Protein AF-A0AA97AMV4-F1 (afdb_monomer)

Secondary structure (DSSP, 8-state):
---TTGGGEEEEEETTEEEEEEPTT-HHHHHHTHHHHHHHHHHH-GGGGG--EEEEEETTEEEEEEHHHHHHS--

Nearest PDB structures (foldseek):
  3pea-assembly2_F  TM=6.240E-01  e=5.040E-01  Bacillus anthracis str. 'Ames Ancestor'
  3pea-assembly2_E  TM=6.243E-01  e=5.384E-01  Bacillus anthracis str. 'Ames Ancestor'
  3gkb-assembly1_A  TM=5.661E-01  e=1.449E+00  Streptomyces avermitilis
  5wyb-assembly1_B  TM=6.058E-01  e=2.458E+00  Pseudomonas aeruginosa PA14
  2ppy-assembly1_A  TM=5.666E-01  e=2.301E+00  Geobacillus kaustophilus HTA426

pLDDT: mean 79.69, std 11.83, range [38.56, 91.12]

Organism: NCBI:txid3060204

Mean predicted aligned error: 6.09 Å

Sequence (75 aa):
MDNAILENVDVRIDNSTIVIAPKRGHTGSAAHNLKQIIQAVQSTYPVAEQCDQVRLLVAGEYIEMPIQSVLQQIA

Foldseek 3Di:
DPVVVCVQWDWDADPLEIEIEGDPPCQVPCVVCVLVNLVVCCVVPVSNVSHQWYWYQHPNDTDIDGNCVSNPPPD

Structure (mmCIF, N/CA/C/O backbone):
data_AF-A0AA97AMV4-F1
#
_entry.id   AF-A0AA97A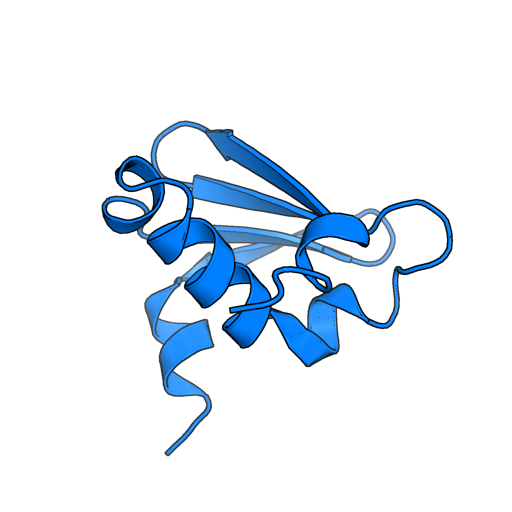MV4-F1
#
loop_
_atom_site.group_PDB
_atom_site.id
_atom_site.type_symbol
_atom_site.label_atom_id
_atom_site.label_alt_id
_atom_site.label_comp_id
_atom_site.label_asym_id
_atom_site.label_entity_id
_atom_site.label_seq_id
_atom_site.pdbx_PDB_ins_code
_atom_site.Cartn_x
_atom_site.Cartn_y
_atom_site.Cartn_z
_atom_site.occupancy
_atom_site.B_iso_or_equiv
_atom_site.auth_seq_id
_atom_site.auth_comp_id
_atom_site.auth_asym_id
_atom_site.auth_atom_id
_atom_site.pdbx_PDB_model_num
ATOM 1 N N . MET A 1 1 ? 8.650 15.448 9.875 1.00 48.62 1 MET A N 1
ATOM 2 C CA . MET A 1 1 ? 9.005 14.251 9.089 1.00 48.62 1 MET A CA 1
ATOM 3 C C . MET A 1 1 ? 8.795 14.617 7.633 1.00 48.62 1 MET A C 1
ATOM 5 O O . MET A 1 1 ? 7.673 14.950 7.276 1.00 48.62 1 MET A O 1
ATOM 9 N N . ASP A 1 2 ? 9.865 14.668 6.843 1.00 50.81 2 ASP A N 1
ATOM 10 C CA . ASP A 1 2 ? 9.813 14.952 5.407 1.00 50.81 2 ASP A CA 1
ATOM 11 C C . ASP A 1 2 ? 9.195 13.760 4.663 1.00 50.81 2 ASP A C 1
ATOM 13 O O . ASP A 1 2 ? 9.825 12.715 4.510 1.00 50.81 2 ASP A O 1
ATOM 17 N N . ASN A 1 3 ? 7.953 13.895 4.193 1.00 58.50 3 ASN A N 1
ATOM 18 C CA . ASN A 1 3 ? 7.255 12.851 3.431 1.00 58.50 3 ASN A CA 1
ATOM 19 C C . ASN A 1 3 ? 7.665 12.835 1.943 1.00 58.50 3 ASN A C 1
ATOM 21 O O . ASN A 1 3 ? 6.839 12.573 1.070 1.00 58.50 3 ASN A O 1
ATOM 25 N N . ALA A 1 4 ? 8.951 13.054 1.644 1.00 63.28 4 ALA A N 1
ATOM 26 C CA . ALA A 1 4 ? 9.495 13.062 0.279 1.00 63.28 4 ALA A CA 1
ATOM 27 C C . ALA A 1 4 ? 9.242 11.743 -0.482 1.00 63.28 4 ALA A C 1
ATOM 29 O O . ALA A 1 4 ? 9.255 11.679 -1.710 1.00 63.28 4 ALA A O 1
ATOM 30 N N . ILE A 1 5 ? 8.969 10.657 0.243 1.00 72.38 5 ILE A N 1
ATOM 31 C CA . ILE A 1 5 ? 8.655 9.360 -0.350 1.00 72.38 5 ILE A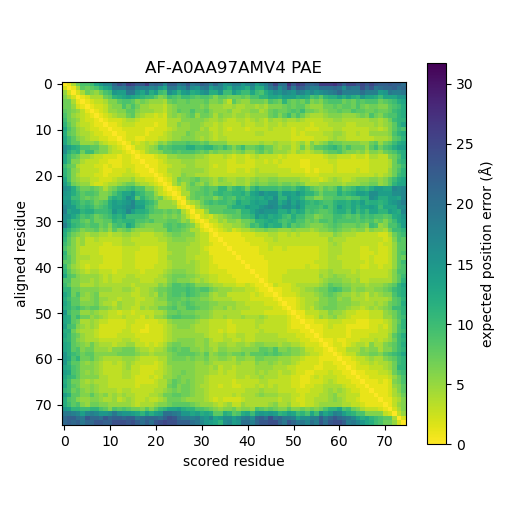 CA 1
ATOM 32 C C . ILE A 1 5 ? 7.253 9.295 -0.962 1.00 72.38 5 ILE A C 1
ATOM 34 O O . ILE A 1 5 ? 7.073 8.646 -1.992 1.00 72.38 5 ILE A O 1
ATOM 38 N N . LEU A 1 6 ? 6.285 10.017 -0.383 1.00 74.88 6 LEU A N 1
ATOM 39 C CA . LEU A 1 6 ? 4.928 10.130 -0.921 1.00 74.88 6 LEU A CA 1
ATOM 40 C C . LEU A 1 6 ? 4.897 10.992 -2.186 1.00 74.88 6 LEU A C 1
ATOM 42 O O . LEU A 1 6 ? 3.992 10.859 -2.999 1.00 74.88 6 LEU A O 1
ATOM 46 N N . GLU A 1 7 ? 5.904 11.837 -2.410 1.00 78.44 7 GLU A N 1
ATOM 47 C CA . GLU A 1 7 ? 5.993 12.636 -3.634 1.00 78.44 7 GLU A CA 1
ATOM 48 C C . GLU A 1 7 ? 6.231 11.773 -4.880 1.00 78.44 7 GLU A C 1
ATOM 50 O O . GLU A 1 7 ? 5.834 12.171 -5.976 1.00 78.44 7 GLU A O 1
ATOM 55 N N . ASN A 1 8 ? 6.791 10.570 -4.715 1.00 79.12 8 ASN A N 1
ATOM 56 C CA . ASN A 1 8 ? 7.158 9.653 -5.800 1.00 79.12 8 ASN A CA 1
ATOM 57 C C . ASN A 1 8 ? 6.093 8.585 -6.109 1.00 79.12 8 ASN A C 1
ATOM 59 O O . ASN A 1 8 ? 6.255 7.798 -7.048 1.00 79.12 8 ASN A O 1
ATOM 63 N N . VAL A 1 9 ? 5.010 8.537 -5.334 1.00 83.69 9 VAL A N 1
ATOM 64 C CA . VAL A 1 9 ? 3.929 7.556 -5.482 1.00 83.69 9 VAL A CA 1
ATOM 65 C C . VAL A 1 9 ? 2.570 8.245 -5.439 1.00 83.69 9 VAL A C 1
ATOM 67 O O . VAL A 1 9 ? 2.398 9.279 -4.807 1.00 83.69 9 VAL A O 1
ATOM 70 N N . ASP A 1 10 ? 1.598 7.673 -6.126 1.00 87.00 10 ASP A N 1
ATOM 71 C CA . ASP A 1 10 ? 0.192 7.998 -5.968 1.00 87.00 10 ASP A CA 1
ATOM 72 C C . ASP A 1 10 ? -0.422 6.997 -4.994 1.00 87.00 10 ASP A C 1
ATOM 74 O O . ASP A 1 10 ? -0.315 5.780 -5.171 1.00 87.00 10 ASP A O 1
ATOM 78 N N . VAL A 1 11 ? -1.057 7.519 -3.947 1.00 87.44 11 VAL A N 1
ATOM 79 C CA . VAL A 1 11 ? -1.730 6.719 -2.927 1.00 87.44 11 VAL A CA 1
ATOM 80 C C . VAL A 1 11 ? -3.221 6.991 -3.000 1.00 87.44 11 VAL A C 1
ATOM 82 O O . VAL A 1 11 ? -3.658 8.141 -2.997 1.00 87.44 11 VAL A O 1
ATOM 85 N N . ARG A 1 12 ? -4.011 5.923 -3.035 1.00 89.62 12 ARG A N 1
ATOM 86 C CA . ARG A 1 12 ? -5.470 5.976 -2.964 1.00 89.62 12 ARG A CA 1
ATOM 87 C C . ARG A 1 12 ? -5.958 4.971 -1.934 1.00 89.62 12 ARG A C 1
ATOM 89 O O . ARG A 1 12 ? -5.404 3.887 -1.838 1.00 89.62 12 ARG A O 1
ATOM 96 N N . ILE A 1 13 ? -7.003 5.307 -1.191 1.00 88.62 13 ILE A N 1
ATOM 97 C CA . ILE A 1 13 ? -7.620 4.403 -0.216 1.00 88.62 13 ILE A CA 1
ATOM 98 C C . ILE A 1 13 ? -8.999 4.030 -0.753 1.00 88.62 13 ILE A C 1
ATOM 100 O O . ILE A 1 13 ? -9.798 4.915 -1.050 1.00 88.62 13 ILE A O 1
ATOM 104 N N . ASP A 1 14 ? -9.246 2.736 -0.931 1.00 86.88 14 ASP A N 1
ATOM 105 C CA . ASP A 1 14 ? -10.479 2.186 -1.501 1.00 86.88 14 ASP A CA 1
ATOM 106 C C . ASP A 1 14 ? -10.967 1.039 -0.613 1.00 86.88 14 ASP A C 1
ATOM 108 O O . ASP A 1 14 ? -10.218 0.088 -0.419 1.00 86.88 14 ASP A O 1
ATOM 112 N N . ASN A 1 15 ? -12.169 1.146 -0.029 1.00 77.94 15 ASN A N 1
ATOM 113 C CA . ASN A 1 15 ? -12.802 0.100 0.795 1.00 77.94 15 ASN A CA 1
ATOM 114 C C . ASN A 1 15 ? -11.823 -0.688 1.699 1.00 77.94 15 ASN A C 1
ATOM 116 O O . ASN A 1 15 ? -11.695 -1.905 1.581 1.00 77.94 15 ASN A O 1
ATOM 120 N N . SER A 1 16 ? -11.106 0.014 2.583 1.00 83.94 16 SER A N 1
ATOM 121 C CA . SER A 1 16 ? -10.115 -0.572 3.511 1.00 83.94 16 SER A CA 1
ATOM 122 C C . SER A 1 16 ? -8.860 -1.178 2.858 1.00 83.94 16 SER A C 1
ATOM 124 O O . SER A 1 16 ? -8.151 -1.978 3.473 1.00 83.94 16 SER A O 1
ATOM 126 N N . THR A 1 17 ? -8.546 -0.771 1.628 1.00 89.94 17 THR A N 1
ATOM 127 C CA . THR A 1 17 ? -7.324 -1.139 0.904 1.00 89.94 17 THR A CA 1
ATOM 128 C C . THR A 1 17 ? -6.516 0.103 0.545 1.00 89.94 17 THR A C 1
ATOM 130 O O . THR A 1 17 ? -7.031 1.042 -0.066 1.00 89.94 17 THR A O 1
ATOM 133 N N . ILE A 1 18 ? -5.222 0.098 0.867 1.00 90.62 18 ILE A N 1
ATOM 134 C CA . ILE A 1 18 ? -4.284 1.137 0.431 1.00 90.62 18 ILE A CA 1
ATOM 135 C C . ILE A 1 18 ? -3.759 0.757 -0.953 1.00 90.62 18 ILE A C 1
ATOM 137 O O . ILE A 1 18 ? -2.985 -0.179 -1.101 1.00 90.62 18 ILE A O 1
ATOM 141 N N . VAL A 1 19 ? -4.150 1.487 -1.984 1.00 90.56 19 VAL A N 1
ATOM 142 C CA . VAL A 1 19 ? -3.621 1.336 -3.339 1.00 90.56 19 VAL A CA 1
ATOM 143 C C . VAL A 1 19 ? -2.422 2.261 -3.513 1.00 90.56 19 VAL A C 1
ATOM 145 O O . VAL A 1 19 ? -2.544 3.474 -3.356 1.00 90.56 19 VAL A O 1
ATOM 148 N N . ILE A 1 20 ? -1.271 1.693 -3.864 1.00 89.19 20 ILE A N 1
ATOM 149 C CA . ILE A 1 20 ? -0.020 2.416 -4.099 1.00 89.19 20 ILE A CA 1
ATOM 150 C C . ILE A 1 20 ? 0.381 2.202 -5.554 1.00 89.19 20 ILE A C 1
ATOM 152 O O . ILE A 1 20 ? 0.604 1.072 -5.992 1.00 89.19 20 ILE A O 1
ATOM 156 N N . ALA A 1 21 ? 0.498 3.290 -6.304 1.00 88.00 21 ALA A N 1
ATOM 157 C CA . ALA A 1 21 ? 0.995 3.281 -7.669 1.00 88.00 21 ALA A CA 1
ATOM 158 C C . ALA A 1 21 ? 2.253 4.154 -7.771 1.00 88.00 21 ALA A C 1
ATOM 160 O O . ALA A 1 21 ? 2.233 5.301 -7.336 1.00 88.00 21 ALA A O 1
ATOM 161 N N . PRO A 1 22 ? 3.368 3.665 -8.333 1.00 82.94 22 PRO A N 1
ATOM 162 C CA . PRO A 1 22 ? 4.523 4.516 -8.582 1.00 82.94 22 PRO A CA 1
ATOM 163 C C . PRO A 1 22 ? 4.191 5.571 -9.640 1.00 82.94 22 PRO A C 1
ATOM 165 O O . PRO A 1 22 ? 3.602 5.255 -10.678 1.00 82.94 22 PRO A O 1
ATOM 168 N N . LYS A 1 23 ? 4.637 6.813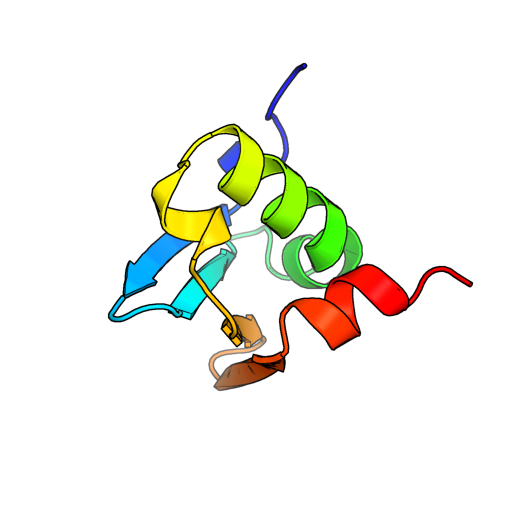 -9.424 1.00 82.75 23 LYS A N 1
ATOM 169 C CA . LYS A 1 23 ? 4.575 7.836 -10.473 1.00 82.75 23 LYS A CA 1
ATOM 170 C C . LYS A 1 23 ? 5.500 7.454 -11.629 1.00 82.75 23 LYS A C 1
ATOM 172 O O . LYS A 1 23 ? 6.492 6.736 -11.452 1.00 82.75 23 LYS A O 1
ATOM 177 N N . ARG A 1 24 ? 5.178 7.929 -12.840 1.00 71.88 24 ARG A N 1
ATOM 178 C CA . ARG A 1 24 ? 5.991 7.686 -14.047 1.00 71.88 24 ARG A CA 1
ATOM 179 C C . ARG A 1 24 ? 7.459 8.039 -13.768 1.00 71.88 24 ARG A C 1
ATOM 181 O O . ARG A 1 24 ? 7.752 9.172 -13.413 1.00 71.88 24 ARG A O 1
ATOM 188 N N . GLY A 1 25 ? 8.357 7.063 -13.932 1.00 68.50 25 GLY A N 1
ATOM 189 C CA . GLY A 1 25 ? 9.800 7.213 -13.688 1.00 68.50 25 GLY A CA 1
ATOM 190 C 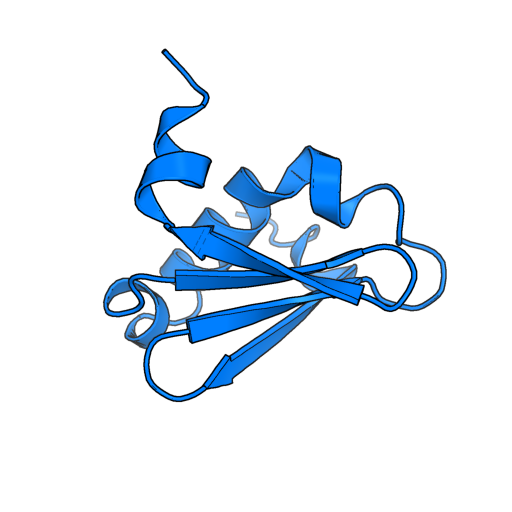C . GLY A 1 25 ? 10.314 6.671 -12.345 1.00 68.50 25 GLY A C 1
ATOM 191 O O . GLY A 1 25 ? 11.523 6.552 -12.188 1.00 68.50 25 GLY A O 1
ATOM 192 N N . HIS A 1 26 ? 9.436 6.271 -11.413 1.00 69.12 26 HIS A N 1
ATOM 193 C CA . HIS A 1 26 ? 9.815 5.844 -10.051 1.00 69.12 26 HIS A CA 1
ATOM 194 C C . HIS A 1 26 ? 9.423 4.393 -9.701 1.00 69.12 26 HIS A C 1
ATOM 196 O O . HIS A 1 26 ? 9.358 4.016 -8.529 1.00 69.12 26 HIS A O 1
ATOM 202 N N . THR A 1 27 ? 9.198 3.546 -10.710 1.00 61.00 27 THR A N 1
ATOM 203 C CA . THR A 1 27 ? 8.698 2.164 -10.557 1.00 61.00 27 THR A CA 1
ATOM 204 C C . THR A 1 27 ? 9.577 1.260 -9.688 1.00 61.00 27 THR A C 1
ATOM 206 O O . THR A 1 27 ? 9.045 0.417 -8.975 1.00 61.00 27 THR A O 1
ATOM 209 N N . GLY A 1 28 ? 10.901 1.451 -9.688 1.00 59.22 28 GLY A N 1
ATOM 210 C CA . GLY A 1 28 ? 11.825 0.656 -8.865 1.00 59.22 28 GLY A CA 1
ATOM 211 C C . GLY A 1 28 ? 11.859 1.037 -7.377 1.00 59.22 28 GLY A C 1
ATOM 212 O O . GLY A 1 28 ? 12.205 0.207 -6.542 1.00 59.22 28 GLY A O 1
ATOM 213 N N . SER A 1 29 ? 11.478 2.269 -7.025 1.00 61.81 29 SER A N 1
ATOM 214 C CA . SER A 1 29 ? 11.605 2.791 -5.652 1.00 61.81 29 SER A CA 1
ATOM 215 C C . SER A 1 29 ? 10.406 2.432 -4.763 1.00 61.81 29 SER A C 1
ATOM 217 O O . SER A 1 29 ? 10.558 2.222 -3.560 1.00 61.81 29 SER A O 1
ATOM 219 N N . ALA A 1 30 ? 9.211 2.302 -5.352 1.00 64.75 30 ALA A N 1
ATOM 220 C CA . ALA A 1 30 ? 7.978 2.055 -4.600 1.00 64.75 30 ALA A CA 1
ATOM 221 C C . ALA A 1 30 ? 7.935 0.670 -3.933 1.00 64.75 30 ALA A C 1
ATOM 223 O O . ALA A 1 30 ? 7.471 0.551 -2.803 1.00 64.75 30 ALA A O 1
ATOM 224 N N . ALA A 1 31 ? 8.456 -0.366 -4.601 1.00 65.81 31 ALA A N 1
ATOM 225 C CA . ALA A 1 31 ? 8.531 -1.709 -4.027 1.00 65.81 31 ALA A CA 1
ATOM 226 C C . ALA A 1 31 ? 9.585 -1.797 -2.911 1.00 65.81 31 ALA A C 1
ATOM 228 O O . ALA A 1 31 ? 9.332 -2.397 -1.871 1.00 65.81 31 ALA A O 1
ATOM 229 N N . HIS A 1 32 ? 10.745 -1.154 -3.101 1.00 68.50 32 HIS A N 1
ATOM 230 C CA . HIS A 1 32 ? 11.829 -1.169 -2.115 1.00 68.50 32 HIS A CA 1
ATOM 231 C C . HIS A 1 32 ? 11.447 -0.443 -0.820 1.00 68.50 32 HIS A C 1
ATOM 233 O O . HIS A 1 32 ? 11.822 -0.868 0.268 1.00 68.50 32 HIS A O 1
ATOM 239 N N . ASN A 1 33 ? 10.644 0.617 -0.931 1.00 79.12 33 ASN A N 1
ATOM 240 C CA . ASN A 1 33 ? 10.257 1.438 0.208 1.00 79.12 33 ASN A CA 1
ATOM 241 C C . ASN A 1 33 ? 8.797 1.249 0.642 1.00 79.12 33 ASN A C 1
ATOM 243 O O . ASN A 1 33 ? 8.238 2.112 1.323 1.00 79.12 33 ASN A O 1
ATOM 247 N N . LEU A 1 34 ? 8.166 0.128 0.275 1.00 81.69 34 LE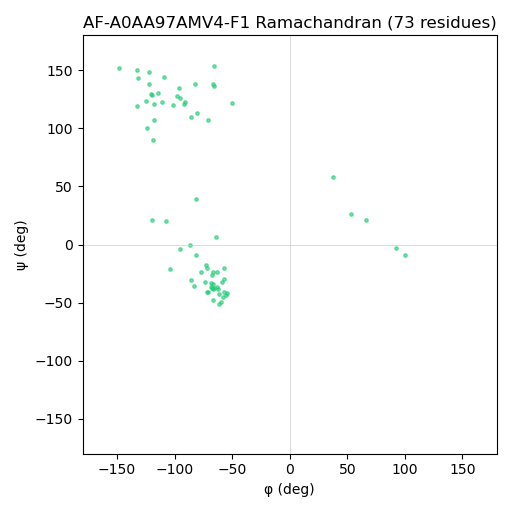U A N 1
ATOM 248 C CA . LEU A 1 34 ? 6.739 -0.108 0.509 1.00 81.69 34 LEU A CA 1
ATOM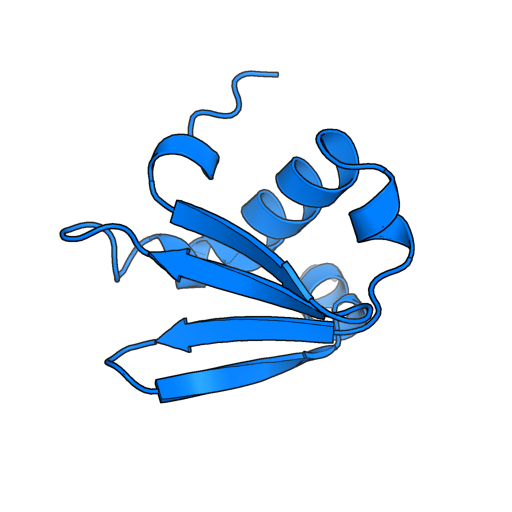 249 C C . LEU A 1 34 ? 6.348 0.066 1.983 1.00 81.69 34 LEU A C 1
ATOM 251 O O . LEU A 1 34 ? 5.347 0.708 2.290 1.00 81.69 34 LEU A O 1
ATOM 255 N N . LYS A 1 35 ? 7.184 -0.427 2.904 1.00 84.56 35 LYS A N 1
ATOM 256 C CA . LYS A 1 35 ? 6.986 -0.256 4.349 1.00 84.56 35 LYS A CA 1
ATOM 257 C C . LYS A 1 35 ? 6.952 1.215 4.764 1.00 84.56 35 LYS A C 1
ATOM 259 O O . LYS A 1 35 ? 6.042 1.623 5.479 1.00 84.56 35 LYS A O 1
ATOM 264 N N . GLN A 1 36 ? 7.927 2.005 4.318 1.00 85.69 36 GLN A N 1
ATOM 265 C CA . GLN A 1 36 ? 8.001 3.426 4.657 1.00 85.69 36 GLN A CA 1
ATOM 266 C C . GLN A 1 36 ? 6.828 4.203 4.060 1.00 85.69 36 GLN A C 1
ATOM 268 O O . GLN A 1 36 ? 6.285 5.082 4.722 1.00 85.69 36 GLN A O 1
ATOM 273 N N . ILE A 1 37 ? 6.402 3.847 2.844 1.00 86.44 37 ILE A N 1
ATOM 274 C CA . ILE A 1 37 ? 5.217 4.431 2.214 1.00 86.44 37 ILE A CA 1
ATOM 275 C C . ILE A 1 37 ? 3.979 4.126 3.056 1.00 86.44 37 ILE A C 1
ATOM 277 O O . ILE A 1 37 ? 3.276 5.058 3.421 1.00 86.44 37 ILE A O 1
ATOM 281 N N . ILE A 1 38 ? 3.732 2.867 3.431 1.00 87.00 38 ILE A N 1
ATOM 282 C CA . ILE A 1 38 ? 2.567 2.497 4.256 1.00 87.00 38 ILE A CA 1
ATOM 283 C C . ILE A 1 38 ? 2.580 3.249 5.591 1.00 87.00 38 ILE A C 1
ATOM 285 O O . ILE A 1 38 ? 1.564 3.822 5.969 1.00 87.00 38 ILE A O 1
ATOM 289 N N . GLN A 1 39 ? 3.729 3.320 6.269 1.00 86.69 39 GLN A N 1
ATOM 290 C CA . GLN A 1 39 ? 3.862 4.071 7.521 1.00 86.69 39 GLN A CA 1
ATOM 291 C C . GLN A 1 39 ? 3.579 5.570 7.331 1.00 86.69 39 GLN A C 1
ATOM 293 O O . GLN A 1 39 ? 2.870 6.174 8.134 1.00 86.69 39 GLN A O 1
ATOM 298 N N . ALA A 1 40 ? 4.088 6.174 6.254 1.00 86.88 40 ALA A N 1
ATOM 299 C CA . ALA A 1 40 ? 3.826 7.573 5.929 1.00 86.88 40 ALA A CA 1
ATOM 300 C C . ALA A 1 40 ? 2.349 7.813 5.575 1.00 86.88 40 ALA A C 1
ATOM 302 O O . ALA A 1 40 ? 1.780 8.826 5.980 1.00 86.88 40 ALA A O 1
ATOM 303 N N . VAL A 1 41 ? 1.709 6.879 4.867 1.00 87.81 41 VAL A N 1
ATOM 304 C CA . VAL A 1 41 ? 0.285 6.929 4.513 1.00 87.81 41 VAL A CA 1
ATOM 305 C C . VAL A 1 41 ? -0.590 6.813 5.755 1.00 87.81 41 VAL A C 1
ATOM 307 O O . VAL A 1 41 ? -1.472 7.643 5.920 1.00 87.81 41 VAL A O 1
ATOM 310 N N . GLN A 1 42 ? -0.327 5.858 6.648 1.00 85.94 42 GLN A N 1
ATOM 311 C CA . GLN A 1 42 ? -1.055 5.706 7.916 1.00 85.94 42 GLN A CA 1
ATOM 312 C C . GLN A 1 42 ? -0.894 6.929 8.823 1.00 85.94 42 GLN A C 1
ATOM 314 O O . GLN A 1 42 ? -1.858 7.378 9.431 1.00 85.94 42 GLN A O 1
ATOM 319 N N . SER A 1 43 ? 0.300 7.525 8.842 1.00 86.31 43 SER A N 1
ATOM 320 C CA . SER A 1 43 ? 0.567 8.762 9.582 1.00 86.31 43 SER A CA 1
ATOM 321 C C . SER A 1 43 ? -0.147 9.985 8.982 1.00 86.31 43 SER A C 1
ATOM 323 O O . SER A 1 43 ? -0.616 10.857 9.708 1.00 86.31 43 SER A O 1
ATOM 325 N N . THR A 1 44 ? -0.259 10.055 7.650 1.00 85.69 44 THR A N 1
ATOM 326 C CA . THR A 1 44 ? -0.882 11.194 6.945 1.00 85.69 44 THR A CA 1
ATOM 327 C C . THR A 1 44 ? -2.408 11.077 6.882 1.00 85.69 44 THR A C 1
ATOM 329 O O . THR A 1 44 ? -3.113 12.081 6.961 1.00 85.69 44 THR A O 1
ATOM 332 N N . TYR A 1 45 ? -2.927 9.858 6.733 1.00 84.50 45 TYR A N 1
ATOM 333 C CA . TYR A 1 45 ? -4.341 9.553 6.547 1.00 84.50 45 TYR A CA 1
ATOM 334 C C . TYR A 1 45 ? -4.797 8.572 7.637 1.00 84.50 45 TYR A C 1
ATOM 336 O O . TYR A 1 45 ? -4.611 7.369 7.474 1.00 84.50 45 TYR A O 1
ATOM 344 N N . PRO A 1 46 ? -5.471 9.036 8.706 1.00 80.88 46 PRO A N 1
ATOM 345 C CA . PRO A 1 46 ? -5.919 8.170 9.806 1.00 80.88 46 PRO A CA 1
ATOM 346 C C . PRO A 1 46 ? -6.829 7.018 9.350 1.00 80.88 46 PRO A C 1
ATOM 348 O O . PRO A 1 46 ? -6.821 5.932 9.914 1.00 80.88 46 PRO A O 1
ATOM 351 N N . VAL A 1 47 ? -7.589 7.218 8.267 1.00 85.19 47 VAL A N 1
ATOM 352 C CA . VAL A 1 47 ? -8.423 6.166 7.657 1.00 85.19 47 VAL A CA 1
ATOM 353 C C . VAL A 1 47 ? -7.597 4.992 7.104 1.00 85.19 47 VAL A C 1
ATOM 355 O O . VAL A 1 47 ? -8.095 3.873 7.017 1.00 85.19 47 VAL A O 1
ATOM 358 N N . ALA A 1 48 ? -6.319 5.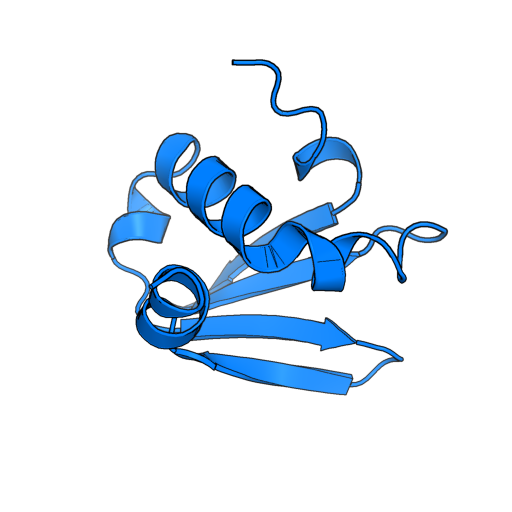206 6.777 1.00 83.25 48 ALA A N 1
ATOM 359 C CA . ALA A 1 48 ? -5.418 4.139 6.355 1.00 83.25 48 ALA A CA 1
ATOM 360 C C . ALA A 1 48 ? -4.994 3.214 7.509 1.00 83.25 48 ALA A C 1
ATOM 362 O O . ALA A 1 48 ? -4.545 2.099 7.245 1.00 83.25 48 ALA A O 1
ATOM 363 N N . GLU A 1 49 ? -5.144 3.626 8.774 1.00 81.94 49 GLU A N 1
ATOM 364 C CA . GLU A 1 49 ? -4.914 2.734 9.924 1.00 81.94 49 GLU A CA 1
ATOM 365 C C . GLU A 1 49 ? -5.955 1.612 9.998 1.00 81.94 49 GLU A C 1
ATOM 367 O O . GLU A 1 49 ? -5.668 0.540 10.518 1.00 81.94 49 GLU A O 1
ATOM 372 N N . GLN A 1 50 ? -7.148 1.844 9.445 1.00 85.69 50 GLN A N 1
ATOM 373 C CA . GLN A 1 50 ? -8.228 0.857 9.374 1.00 85.69 50 GLN A CA 1
ATOM 374 C C . GLN A 1 50 ? -8.127 -0.050 8.141 1.00 85.69 50 GLN A C 1
ATOM 376 O O . GLN A 1 50 ? -9.002 -0.883 7.918 1.00 85.69 50 GLN A O 1
ATOM 381 N N . CYS A 1 51 ? -7.110 0.148 7.300 1.00 87.38 51 CYS A N 1
ATOM 382 C CA . CYS A 1 51 ? -6.882 -0.718 6.157 1.00 87.38 51 CYS A CA 1
ATOM 383 C C . CYS A 1 51 ? -6.130 -1.974 6.599 1.00 87.38 51 CYS A C 1
ATOM 385 O O . CYS A 1 51 ? -5.150 -1.894 7.338 1.00 87.38 51 CYS A O 1
ATOM 387 N N . ASP A 1 52 ? -6.543 -3.120 6.067 1.00 89.25 52 ASP A N 1
ATOM 388 C CA . ASP A 1 52 ? -5.900 -4.411 6.335 1.00 89.25 52 ASP A CA 1
ATOM 389 C C . ASP A 1 52 ? -5.036 -4.872 5.156 1.00 89.25 52 ASP A C 1
ATOM 391 O O . ASP A 1 52 ? -4.120 -5.688 5.308 1.00 89.25 52 ASP A O 1
ATOM 395 N N . GLN A 1 53 ? -5.311 -4.333 3.966 1.00 90.75 53 GLN A N 1
ATOM 396 C CA . GLN A 1 53 ? -4.667 -4.722 2.719 1.00 90.75 53 GLN A CA 1
ATOM 397 C C . GLN A 1 53 ? -3.985 -3.541 2.038 1.00 90.75 53 GLN A C 1
ATOM 399 O O . GLN A 1 53 ? -4.427 -2.393 2.109 1.00 90.75 53 GLN A O 1
ATOM 404 N N . VAL A 1 54 ? -2.893 -3.847 1.345 1.00 90.69 54 VAL A N 1
ATOM 405 C CA . VAL A 1 54 ? -2.214 -2.931 0.439 1.00 90.69 54 VAL A CA 1
ATOM 406 C C . VAL A 1 54 ? -2.157 -3.560 -0.944 1.00 90.69 54 VAL A C 1
ATOM 408 O O . VAL A 1 54 ? -1.884 -4.750 -1.099 1.00 90.69 54 VAL A O 1
ATOM 411 N N . ARG A 1 55 ? -2.416 -2.745 -1.959 1.00 91.12 55 ARG A N 1
ATOM 412 C CA . ARG A 1 55 ? -2.381 -3.120 -3.363 1.00 91.12 55 ARG A CA 1
ATOM 413 C C . ARG A 1 55 ? -1.316 -2.285 -4.060 1.00 91.12 55 ARG A C 1
ATOM 415 O O . ARG A 1 55 ? -1.503 -1.091 -4.277 1.00 91.12 55 ARG A O 1
ATOM 422 N N . LEU A 1 56 ? -0.196 -2.905 -4.402 1.00 88.62 56 LEU A N 1
ATOM 423 C CA . LEU A 1 56 ? 0.929 -2.249 -5.060 1.00 88.62 56 LEU A CA 1
ATOM 424 C C . LEU A 1 56 ? 0.883 -2.502 -6.568 1.00 88.62 56 LEU A C 1
ATOM 426 O O . LEU A 1 56 ? 0.831 -3.650 -6.996 1.00 88.62 56 LEU A O 1
ATOM 430 N N . LEU A 1 57 ? 0.956 -1.448 -7.377 1.00 85.81 57 LEU A N 1
ATOM 431 C CA . LEU A 1 57 ? 1.141 -1.576 -8.822 1.00 85.81 57 LEU A CA 1
ATOM 432 C C . LEU A 1 57 ? 2.622 -1.824 -9.147 1.00 85.81 57 LEU A C 1
ATOM 434 O O . LEU A 1 57 ? 3.456 -0.930 -8.985 1.00 85.81 57 LEU A O 1
ATOM 438 N N . VAL A 1 58 ? 2.946 -3.010 -9.655 1.00 81.69 58 VAL A N 1
ATOM 439 C CA . VAL A 1 58 ? 4.292 -3.413 -10.079 1.00 81.69 58 VAL A CA 1
ATOM 440 C C . VAL A 1 58 ? 4.233 -3.890 -11.524 1.00 81.69 58 VAL A C 1
ATOM 442 O O . VAL A 1 58 ? 3.469 -4.784 -11.853 1.00 81.69 58 VAL A O 1
ATOM 445 N N . ALA A 1 59 ? 5.033 -3.282 -12.404 1.00 78.19 59 ALA A N 1
ATOM 446 C CA . ALA A 1 59 ? 5.131 -3.671 -13.818 1.00 78.19 59 ALA A CA 1
ATOM 447 C C . ALA A 1 59 ? 3.785 -3.745 -14.586 1.00 78.19 59 ALA A C 1
ATOM 449 O O . ALA A 1 59 ? 3.684 -4.438 -15.591 1.00 78.19 59 ALA A O 1
ATOM 450 N N . GLY A 1 60 ? 2.768 -2.992 -14.148 1.00 80.31 60 GLY A N 1
ATOM 451 C CA . GLY A 1 60 ? 1.429 -2.994 -14.754 1.00 80.31 60 GLY A CA 1
ATOM 452 C C . GLY A 1 60 ? 0.444 -3.976 -14.115 1.00 80.31 60 GLY A C 1
ATOM 453 O O . GLY A 1 60 ? -0.729 -3.962 -14.476 1.00 80.31 60 GLY A O 1
ATOM 454 N N . GLU A 1 61 ? 0.885 -4.764 -13.136 1.00 84.50 61 GLU A N 1
ATOM 455 C CA . GLU A 1 61 ? 0.047 -5.681 -12.368 1.00 84.50 61 GLU A CA 1
ATOM 456 C C . GLU A 1 61 ? -0.134 -5.187 -10.934 1.00 84.50 61 GLU A C 1
ATOM 458 O O . GLU A 1 61 ? 0.772 -4.615 -10.328 1.00 84.50 61 GLU A O 1
ATOM 463 N N . TYR A 1 62 ? -1.323 -5.400 -10.378 1.00 87.44 62 TYR A N 1
ATOM 464 C CA . TYR A 1 62 ? -1.590 -5.094 -8.981 1.00 87.44 62 TYR A CA 1
ATOM 465 C C . TYR A 1 62 ? -1.314 -6.321 -8.122 1.00 87.44 62 TYR A C 1
ATOM 467 O O . TYR A 1 62 ? -1.945 -7.361 -8.290 1.00 87.44 62 TYR A O 1
ATOM 475 N N . ILE A 1 63 ? -0.395 -6.170 -7.177 1.00 88.38 63 ILE A N 1
ATOM 476 C CA . ILE A 1 63 ? -0.069 -7.181 -6.181 1.00 88.38 63 ILE A CA 1
ATOM 477 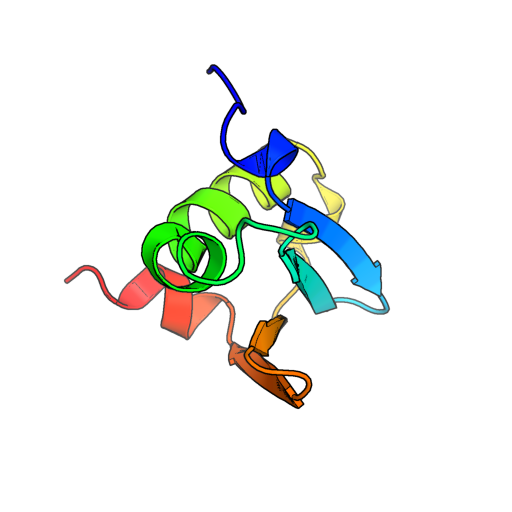C C . ILE A 1 63 ? -0.754 -6.791 -4.880 1.00 88.38 63 ILE A C 1
ATOM 479 O O . ILE A 1 63 ? -0.491 -5.722 -4.327 1.00 88.38 63 ILE A O 1
ATOM 483 N N . GLU A 1 64 ? -1.625 -7.664 -4.393 1.00 90.44 64 GLU A N 1
ATOM 484 C CA . GLU A 1 64 ? -2.306 -7.494 -3.115 1.00 90.44 64 GLU A CA 1
ATOM 485 C C . GLU A 1 64 ? -1.581 -8.256 -2.020 1.00 90.44 64 GLU A C 1
ATOM 487 O O . GLU A 1 64 ? -1.203 -9.415 -2.189 1.00 90.44 64 GLU A O 1
ATOM 492 N N . MET A 1 65 ? -1.389 -7.600 -0.882 1.00 90.06 65 MET A N 1
ATOM 493 C CA . MET A 1 65 ? -0.758 -8.210 0.277 1.00 90.06 65 MET A CA 1
ATOM 494 C C . MET A 1 65 ? -1.318 -7.629 1.581 1.00 90.06 65 MET A C 1
ATOM 496 O O . MET A 1 65 ? -1.753 -6.475 1.609 1.00 90.06 65 MET A O 1
ATOM 500 N N . PRO A 1 66 ? -1.316 -8.402 2.681 1.00 90.06 66 PRO A N 1
ATOM 501 C CA . PRO A 1 66 ? -1.714 -7.891 3.986 1.00 90.06 66 PRO A CA 1
ATOM 502 C C . PRO A 1 66 ? -0.727 -6.826 4.468 1.00 90.06 66 PRO A C 1
ATOM 504 O O . PRO A 1 66 ? 0.488 -7.035 4.419 1.00 90.06 66 PRO A O 1
ATOM 507 N N . ILE A 1 67 ? -1.235 -5.717 5.010 1.00 88.38 67 ILE A N 1
ATOM 508 C CA . ILE A 1 67 ? -0.391 -4.647 5.567 1.00 88.38 67 ILE A CA 1
ATOM 509 C C . ILE A 1 67 ? 0.521 -5.198 6.665 1.00 88.38 67 ILE A C 1
ATOM 511 O O . ILE A 1 67 ? 1.711 -4.888 6.694 1.00 88.38 67 ILE A O 1
ATOM 515 N N . GLN A 1 68 ? -0.006 -6.087 7.510 1.00 85.38 68 GLN A N 1
ATOM 516 C CA . GLN A 1 68 ? 0.765 -6.762 8.556 1.00 85.38 68 GLN A CA 1
ATOM 517 C C . GLN A 1 68 ? 1.995 -7.485 7.991 1.00 85.38 68 GLN A C 1
ATOM 519 O O . GLN A 1 68 ? 3.085 -7.331 8.532 1.00 85.38 68 GLN A O 1
ATOM 524 N N . SER A 1 69 ? 1.866 -8.202 6.870 1.00 85.94 69 SER A N 1
ATOM 525 C CA . SER A 1 69 ? 2.993 -8.901 6.238 1.00 85.94 69 SER A CA 1
ATOM 526 C C . SER A 1 69 ? 4.082 -7.938 5.762 1.00 85.94 69 SER A C 1
ATOM 528 O O . SER A 1 69 ? 5.264 -8.244 5.900 1.00 85.94 69 SER A O 1
ATOM 530 N N . VAL A 1 70 ? 3.707 -6.758 5.257 1.00 84.00 70 VAL A N 1
ATOM 531 C CA . VAL A 1 70 ? 4.670 -5.728 4.828 1.00 84.00 70 VAL A CA 1
ATOM 532 C C . VAL A 1 70 ? 5.356 -5.067 6.022 1.00 84.00 70 VAL A C 1
ATOM 534 O O . VAL A 1 70 ? 6.563 -4.827 6.003 1.00 84.00 70 VAL A O 1
ATOM 537 N N . LEU A 1 71 ? 4.609 -4.789 7.092 1.00 80.38 71 LEU A N 1
ATOM 538 C CA . LEU A 1 71 ? 5.165 -4.193 8.305 1.00 80.38 71 LEU A CA 1
ATOM 539 C C . LEU A 1 71 ? 6.096 -5.169 9.052 1.00 80.38 71 LEU A C 1
ATOM 541 O O . LEU A 1 71 ? 7.104 -4.716 9.611 1.00 80.38 71 LEU A O 1
ATOM 545 N N . GLN A 1 72 ? 5.798 -6.476 9.006 1.00 71.94 72 GLN A N 1
ATOM 546 C CA . GLN A 1 72 ? 6.528 -7.559 9.682 1.00 71.94 72 GLN A CA 1
ATOM 547 C C . GLN A 1 72 ? 7.790 -8.065 8.969 1.00 71.94 72 GLN A C 1
ATOM 549 O O . GLN A 1 72 ? 8.561 -8.781 9.598 1.00 71.94 72 GLN A O 1
ATOM 554 N N . GLN A 1 73 ? 8.090 -7.666 7.726 1.00 58.03 73 GLN A N 1
ATOM 555 C CA . GLN A 1 73 ? 9.360 -8.028 7.059 1.00 58.03 73 GLN A CA 1
ATOM 556 C C . GLN A 1 73 ? 10.633 -7.460 7.734 1.00 58.03 73 GLN A C 1
ATOM 558 O O . GLN A 1 73 ? 11.731 -7.605 7.206 1.00 58.03 73 GLN A O 1
ATOM 563 N N . ILE A 1 74 ? 10.504 -6.828 8.904 1.00 48.25 74 ILE A N 1
ATOM 564 C CA . ILE A 1 74 ? 11.622 -6.464 9.774 1.00 48.25 74 ILE A CA 1
ATOM 565 C C . ILE A 1 74 ? 11.433 -7.195 11.108 1.00 48.25 74 ILE A C 1
ATOM 567 O O . ILE A 1 74 ? 10.787 -6.668 12.015 1.00 48.25 74 ILE A O 1
ATOM 571 N N . ALA A 1 75 ? 11.989 -8.402 11.190 1.00 38.56 75 ALA A N 1
ATOM 572 C CA . ALA A 1 75 ? 12.405 -9.070 12.417 1.00 38.56 75 ALA A CA 1
ATOM 573 C C . ALA A 1 75 ? 13.817 -9.621 12.189 1.00 38.56 75 ALA A C 1
ATOM 575 O O . ALA A 1 75 ? 14.057 -10.141 11.074 1.00 38.56 75 ALA A O 1
#

Radius of gyration: 11.3 Å; Cα contacts (8 Å, |Δi|>4): 102; chains: 1; bounding box: 25×24×27 Å

Solvent-accessible surface area (b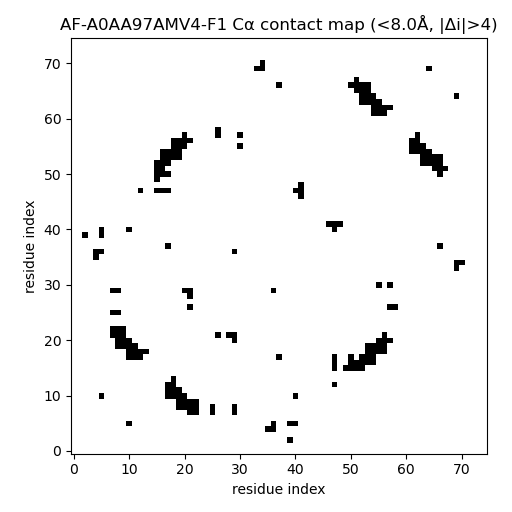ackbone atoms only — not comparable to full-atom values): 4407 Å² total; per-residue (Å²): 133,84,63,69,68,57,75,46,37,48,75,48,80,52,97,49,27,40,35,40,36,44,37,95,92,31,66,78,54,46,70,78,40,43,51,60,48,52,53,51,44,32,73,74,35,68,74,50,65,71,29,58,33,33,31,39,51,53,99,90,42,76,48,76,46,49,42,65,63,56,64,55,77,74,124